Protein AF-A0A3L9Y3J5-F1 (afdb_monomer_lite)

InterPro domains:
  IPR022385 Rhs repeat-associated core [TIGR03696] (17-57)

Organism: NCBI:txid1852017

Sequence (116 aa):
MTVAARALAERKTFGPRSYRVTGQFLQRDPIGFASGDFNLYAYVENDLCNWTDPSGLTQAGQYGNLARGTTQTARGAVGIIGGGVLNLANAIRASLITGAAVATGVAMNRVGMETM

Structure (mmCIF, N/CA/C/O backbone):
data_AF-A0A3L9Y3J5-F1
#
_entry.id   AF-A0A3L9Y3J5-F1
#
loop_
_atom_site.group_PDB
_atom_site.id
_atom_site.type_symbol
_atom_site.label_atom_id
_atom_site.label_alt_id
_atom_site.label_comp_id
_atom_site.label_asym_id
_atom_site.label_entity_id
_atom_site.label_seq_id
_atom_site.pdbx_PDB_ins_code
_atom_site.Cartn_x
_atom_site.Cartn_y
_atom_site.Cartn_z
_atom_site.occupancy
_atom_site.B_iso_or_equiv
_atom_site.auth_seq_id
_atom_site.auth_comp_id
_atom_site.auth_asym_id
_atom_site.auth_atom_id
_atom_site.pdbx_PDB_model_num
ATOM 1 N N . MET A 1 1 ? -35.249 -5.686 45.385 1.00 47.16 1 MET A N 1
ATOM 2 C CA . MET A 1 1 ? -34.424 -6.314 44.331 1.00 47.16 1 MET A CA 1
ATOM 3 C C . MET A 1 1 ? -34.105 -5.254 43.296 1.00 47.16 1 MET A C 1
ATOM 5 O O . MET A 1 1 ? -35.006 -4.641 42.745 1.00 47.16 1 MET A O 1
ATOM 9 N N . THR A 1 2 ? -32.829 -4.910 43.218 1.00 48.50 2 THR A N 1
ATOM 10 C CA . THR A 1 2 ? -32.334 -3.544 43.018 1.00 48.50 2 THR A CA 1
ATOM 11 C C . THR A 1 2 ? -32.163 -3.210 41.537 1.00 48.50 2 THR A C 1
ATOM 13 O O . THR A 1 2 ? -31.746 -4.057 40.752 1.00 48.50 2 THR A O 1
ATOM 16 N N . VAL A 1 3 ? -32.429 -1.954 41.172 1.00 54.19 3 VAL A N 1
ATOM 17 C CA . VAL A 1 3 ? -32.346 -1.371 39.814 1.00 54.19 3 VAL A CA 1
ATOM 18 C C . VAL A 1 3 ? -31.033 -1.707 39.073 1.00 54.19 3 VAL A C 1
ATOM 20 O O . VAL A 1 3 ? -31.009 -1.775 37.846 1.00 54.19 3 VAL A O 1
ATOM 23 N N . ALA A 1 4 ? -29.963 -2.026 39.810 1.00 52.62 4 ALA A N 1
ATOM 24 C CA . ALA A 1 4 ? -28.688 -2.516 39.287 1.00 52.62 4 ALA A CA 1
ATOM 25 C C . ALA A 1 4 ? -28.802 -3.789 38.419 1.00 52.62 4 ALA A C 1
ATOM 27 O O . ALA A 1 4 ? -28.072 -3.922 37.439 1.00 52.62 4 ALA A O 1
ATOM 28 N N . ALA A 1 5 ? -29.737 -4.700 38.717 1.00 47.47 5 ALA A N 1
ATOM 29 C CA . ALA A 1 5 ? -29.923 -5.927 37.936 1.00 47.47 5 ALA A CA 1
ATOM 30 C C . ALA A 1 5 ? -30.526 -5.659 36.543 1.00 47.47 5 ALA A C 1
ATOM 32 O O . ALA A 1 5 ? -30.229 -6.381 35.595 1.00 47.47 5 ALA A O 1
ATOM 33 N N . ARG A 1 6 ? -31.314 -4.584 36.387 1.00 54.25 6 ARG A N 1
ATOM 34 C CA . ARG A 1 6 ? -31.926 -4.217 35.099 1.00 54.25 6 ARG A CA 1
ATOM 35 C C . ARG A 1 6 ? -30.909 -3.597 34.130 1.00 54.25 6 ARG A C 1
ATOM 37 O O . ARG A 1 6 ? -31.006 -3.819 32.932 1.00 54.25 6 ARG A O 1
ATOM 44 N N . ALA A 1 7 ? -29.883 -2.912 34.644 1.00 51.94 7 ALA A N 1
ATOM 45 C CA . ALA A 1 7 ? -28.792 -2.345 33.839 1.00 51.94 7 ALA A CA 1
ATOM 46 C C . ALA A 1 7 ? -27.812 -3.405 33.291 1.00 51.94 7 ALA A C 1
ATOM 48 O O . ALA A 1 7 ? -27.127 -3.176 32.295 1.00 51.94 7 ALA A O 1
ATOM 49 N N . LEU A 1 8 ? -27.739 -4.579 33.926 1.00 53.06 8 LEU A N 1
ATOM 50 C CA . LEU A 1 8 ? -26.911 -5.699 33.472 1.00 53.06 8 LEU A CA 1
ATOM 51 C C . LEU A 1 8 ? -27.461 -6.389 32.213 1.00 53.06 8 LEU A C 1
ATOM 53 O O . LEU A 1 8 ? -26.673 -6.955 31.463 1.00 53.06 8 LEU A O 1
ATOM 57 N N . ALA A 1 9 ? -28.770 -6.301 31.960 1.00 53.22 9 ALA A N 1
ATOM 58 C CA . ALA A 1 9 ? -29.436 -6.959 30.833 1.00 53.22 9 ALA A CA 1
ATOM 59 C C . ALA A 1 9 ? -29.352 -6.183 29.499 1.00 53.22 9 ALA A C 1
ATOM 61 O O . ALA A 1 9 ? -29.636 -6.749 28.449 1.00 53.22 9 ALA A O 1
ATOM 62 N N . GLU A 1 10 ? -28.947 -4.907 29.513 1.00 61.22 10 GLU A N 1
ATOM 63 C CA . GLU A 1 10 ? -28.905 -4.032 28.322 1.00 61.22 10 GLU A CA 1
ATOM 64 C C . GLU A 1 10 ? -27.499 -3.833 27.731 1.00 61.22 10 GLU A C 1
ATOM 66 O O . GLU A 1 10 ? -27.298 -2.997 26.840 1.00 61.22 10 GLU A O 1
ATOM 71 N N . ARG A 1 11 ? -26.506 -4.578 28.220 1.00 60.69 11 ARG A N 1
ATOM 72 C CA . ARG A 1 11 ? -25.163 -4.555 27.646 1.00 60.69 11 ARG A CA 1
ATOM 73 C C . ARG A 1 11 ? -24.816 -5.900 27.041 1.00 60.69 11 ARG A C 1
ATOM 75 O O . ARG A 1 11 ? -25.057 -6.941 27.645 1.00 60.69 11 ARG A O 1
ATOM 82 N N . LYS A 1 12 ? -24.194 -5.871 25.875 1.00 62.97 12 LYS A N 1
ATOM 83 C CA . LYS A 1 12 ? -23.551 -7.042 25.287 1.00 62.97 12 LYS A CA 1
ATOM 84 C C . LYS A 1 12 ? -22.053 -6.734 25.188 1.00 62.97 12 LYS A C 1
ATOM 86 O O . LYS A 1 12 ? -21.647 -5.572 25.226 1.00 62.97 12 LYS A O 1
ATOM 91 N N . THR A 1 13 ? -21.218 -7.766 25.197 1.00 60.25 13 THR A N 1
ATOM 92 C CA . THR A 1 13 ? -19.754 -7.625 25.236 1.00 60.25 13 THR A CA 1
ATOM 93 C C . THR A 1 13 ? -19.183 -8.251 23.975 1.00 60.25 13 THR A C 1
ATOM 95 O O . THR A 1 13 ? -19.541 -9.379 23.645 1.00 60.25 13 THR A O 1
ATOM 98 N N . PHE A 1 14 ? -18.326 -7.521 23.266 1.00 60.03 14 PHE A N 1
ATOM 99 C CA . PHE A 1 14 ? -17.585 -8.007 22.101 1.00 60.03 14 PHE A CA 1
ATOM 100 C C . PHE A 1 14 ? -16.129 -7.557 22.266 1.00 60.03 14 PHE A C 1
ATOM 102 O O . PHE A 1 14 ? -15.853 -6.364 22.406 1.00 60.03 14 PHE A O 1
ATOM 109 N N . GLY A 1 15 ? -15.203 -8.517 22.338 1.00 65.25 15 GLY A N 1
ATOM 110 C CA . GLY A 1 15 ? -13.806 -8.236 22.674 1.00 65.25 15 GLY A CA 1
ATOM 111 C C . GLY A 1 15 ? -13.657 -7.543 24.045 1.00 65.25 15 GLY A C 1
ATOM 112 O O . GLY A 1 15 ? -14.384 -7.882 24.982 1.00 65.25 15 GLY A O 1
ATOM 113 N N . PRO A 1 16 ? -12.739 -6.569 24.201 1.00 64.81 16 PRO A N 1
ATOM 114 C CA . PRO A 1 16 ? -12.514 -5.877 25.473 1.00 64.81 16 PRO A CA 1
ATOM 115 C C . PRO A 1 16 ? -13.596 -4.837 25.829 1.00 64.81 16 PRO A C 1
ATOM 117 O O . PRO A 1 16 ? -13.487 -4.198 26.875 1.00 64.81 16 PRO A O 1
ATOM 120 N N . ARG A 1 17 ? -14.626 -4.623 24.992 1.00 67.50 17 ARG A N 1
ATOM 121 C CA . ARG A 1 17 ? -15.586 -3.517 25.157 1.00 67.50 17 ARG A CA 1
ATOM 122 C C . ARG A 1 17 ? -17.018 -4.001 25.376 1.00 67.50 17 ARG A C 1
ATOM 124 O O . ARG A 1 17 ? -17.482 -4.985 24.803 1.00 67.50 17 ARG A O 1
ATOM 131 N N . SER A 1 18 ? -17.734 -3.255 26.216 1.00 70.31 18 SER A N 1
ATOM 132 C CA . SER A 1 18 ? -19.175 -3.409 26.433 1.00 70.31 18 SER A CA 1
ATOM 133 C C . SER A 1 18 ? -19.943 -2.368 25.618 1.00 70.31 18 SER A C 1
ATOM 135 O O . SER A 1 18 ? -19.550 -1.198 25.575 1.00 70.31 18 SER A O 1
ATOM 137 N N . TYR A 1 19 ? -21.048 -2.774 25.003 1.00 64.00 19 TYR A N 1
ATOM 138 C CA . TYR A 1 19 ? -21.902 -1.914 24.186 1.00 64.00 19 TYR A CA 1
ATOM 139 C C . TYR A 1 19 ? -23.355 -1.978 24.647 1.00 64.00 19 TYR A C 1
ATOM 141 O O . TYR A 1 19 ? -23.805 -2.983 25.200 1.00 64.00 19 TYR A O 1
ATOM 149 N N . ARG A 1 20 ? -24.087 -0.886 24.430 1.00 69.94 20 ARG A N 1
ATOM 150 C CA . ARG A 1 20 ? -25.528 -0.790 24.669 1.00 69.94 20 ARG A CA 1
ATOM 151 C C . ARG A 1 20 ? -26.265 -1.530 23.555 1.00 69.94 20 ARG A C 1
ATOM 153 O O . ARG A 1 20 ? -25.832 -1.469 22.407 1.00 69.94 20 ARG A O 1
ATOM 160 N N . VAL A 1 21 ? -27.410 -2.152 23.849 1.00 64.19 21 VAL A N 1
ATOM 161 C CA . VAL A 1 21 ? -28.253 -2.798 22.811 1.00 64.19 21 VAL A CA 1
ATOM 162 C C . VAL A 1 21 ? -28.584 -1.848 21.648 1.00 64.19 21 VAL A C 1
ATOM 164 O O . VAL A 1 21 ? -28.761 -2.289 20.521 1.00 64.19 21 VAL A O 1
ATOM 167 N N . THR A 1 22 ? -28.587 -0.537 21.898 1.00 64.88 22 THR A N 1
ATOM 168 C CA . THR A 1 22 ? -28.802 0.521 20.902 1.00 64.88 22 THR A CA 1
ATOM 169 C C . THR A 1 22 ? -27.621 0.767 19.950 1.00 64.88 22 THR A C 1
ATOM 171 O O . THR A 1 22 ? -27.684 1.710 19.174 1.00 64.88 22 THR A O 1
ATOM 174 N N . GLY A 1 23 ? -26.543 -0.027 20.001 1.00 64.31 23 GLY A N 1
ATOM 175 C CA . GLY A 1 23 ? -25.442 0.044 19.030 1.00 64.31 23 GLY A CA 1
ATOM 176 C C . GLY A 1 23 ? -24.372 1.100 19.325 1.00 64.31 23 GLY A C 1
ATOM 177 O O . GLY A 1 23 ? -23.763 1.634 18.408 1.00 64.31 23 GLY A O 1
ATOM 178 N N . GLN A 1 24 ? -24.131 1.416 20.600 1.00 66.94 24 GLN A N 1
ATOM 179 C CA . GLN A 1 24 ? -23.088 2.367 21.011 1.00 66.94 24 GLN A CA 1
ATOM 180 C C . GLN A 1 24 ? -22.166 1.747 22.056 1.00 66.94 24 GLN A C 1
ATOM 182 O O . GLN A 1 24 ? -22.623 1.007 22.935 1.00 66.94 24 GLN A O 1
ATOM 187 N N . PHE A 1 25 ? -20.875 2.069 22.000 1.00 69.75 25 PHE A N 1
ATOM 188 C CA . PHE A 1 25 ? -19.937 1.667 23.044 1.00 69.75 25 PHE A CA 1
ATOM 189 C C . PHE A 1 25 ? -20.219 2.416 24.352 1.00 69.75 25 PHE A C 1
ATOM 191 O O . PHE A 1 25 ? -20.486 3.614 24.356 1.00 69.75 25 PHE A O 1
ATOM 198 N N . LEU A 1 26 ? -20.118 1.718 25.488 1.00 69.25 26 LEU A N 1
ATOM 199 C CA . LEU A 1 26 ? -20.315 2.320 26.818 1.00 69.25 26 LEU A CA 1
ATOM 200 C C . LEU A 1 26 ? -19.091 3.111 27.307 1.00 69.25 26 LEU A C 1
ATOM 202 O O . LEU A 1 26 ? -19.174 3.864 28.274 1.00 69.25 26 LEU A O 1
ATOM 206 N N . GLN A 1 27 ? -17.947 2.924 26.655 1.00 68.00 27 GLN A N 1
ATOM 207 C CA . GLN A 1 27 ? -16.682 3.582 26.963 1.00 68.00 27 GLN A CA 1
ATOM 208 C C . GLN A 1 27 ? -16.127 4.210 25.687 1.00 68.00 27 GLN A C 1
ATOM 210 O O . GLN A 1 27 ? -16.313 3.651 24.606 1.00 68.00 27 GLN A O 1
ATOM 215 N N . ARG A 1 28 ? -15.440 5.350 25.826 1.00 67.06 28 ARG A N 1
ATOM 216 C CA . ARG A 1 28 ? -14.744 6.038 24.729 1.00 67.06 28 ARG A CA 1
ATOM 217 C C . ARG A 1 28 ? -13.752 5.091 24.049 1.00 67.06 28 ARG A C 1
ATOM 219 O O . ARG A 1 28 ? -13.136 4.274 24.731 1.00 67.06 28 ARG A O 1
ATOM 226 N N . ASP A 1 29 ? -13.595 5.221 22.735 1.00 64.75 29 ASP A N 1
ATOM 227 C CA . ASP A 1 29 ? -12.620 4.436 21.983 1.00 64.75 29 ASP A CA 1
ATOM 228 C C . ASP A 1 29 ? -11.179 4.607 22.508 1.00 64.75 29 ASP A C 1
ATOM 230 O O . ASP A 1 29 ? -10.679 5.739 22.515 1.00 64.75 29 ASP A O 1
ATOM 234 N N . PRO A 1 30 ? -10.502 3.519 22.940 1.00 66.12 30 PRO A N 1
ATOM 235 C CA . PRO A 1 30 ? -9.103 3.560 23.355 1.00 66.12 30 PRO A CA 1
ATOM 236 C C . PRO A 1 30 ? -8.138 4.033 22.263 1.00 66.12 30 PRO A C 1
ATOM 238 O O . PRO A 1 30 ? -7.085 4.571 22.600 1.00 66.12 30 PRO A O 1
ATOM 241 N N . ILE A 1 31 ? -8.474 3.862 20.976 1.00 63.97 31 ILE A N 1
ATOM 242 C CA . ILE A 1 31 ? -7.629 4.330 19.864 1.00 63.97 31 ILE A CA 1
ATOM 243 C C . ILE A 1 31 ? -7.879 5.804 19.510 1.00 63.97 31 ILE A C 1
ATOM 245 O O . ILE A 1 31 ? -7.164 6.380 18.691 1.00 63.97 31 ILE A O 1
ATOM 249 N N . GLY A 1 32 ? -8.851 6.453 20.163 1.00 66.81 32 GLY A N 1
ATOM 250 C CA . GLY A 1 32 ? -9.188 7.855 19.926 1.00 66.81 32 GLY A CA 1
ATOM 251 C C . GLY A 1 32 ? -9.569 8.111 18.465 1.00 66.81 32 GLY A C 1
ATOM 252 O O . GLY A 1 32 ? -10.177 7.266 17.820 1.00 66.81 32 GLY A O 1
ATOM 253 N N . PHE A 1 33 ? -9.181 9.267 17.924 1.00 64.62 33 PHE A N 1
ATOM 254 C CA . PHE A 1 33 ? -9.436 9.621 16.520 1.00 64.62 33 PHE A CA 1
ATOM 255 C C . PHE A 1 33 ? -8.585 8.828 15.517 1.00 64.62 33 PHE A C 1
ATOM 257 O O . PHE A 1 33 ? -8.746 9.005 14.312 1.00 64.62 33 PHE A O 1
ATOM 264 N N . ALA A 1 34 ? -7.684 7.951 15.981 1.00 60.28 34 ALA A N 1
ATOM 265 C CA . ALA A 1 34 ? -6.920 7.079 15.092 1.00 60.28 34 ALA A CA 1
ATOM 266 C C . ALA A 1 34 ? -7.791 5.991 14.442 1.00 60.28 34 ALA A C 1
ATOM 268 O O . ALA A 1 34 ? -7.320 5.296 13.544 1.00 60.28 34 ALA A O 1
ATOM 269 N N . SER A 1 35 ? -9.052 5.852 14.869 1.00 61.81 35 SER A N 1
ATOM 270 C CA . SER A 1 35 ? -10.058 5.104 14.124 1.00 61.81 35 SER A CA 1
ATOM 271 C C . SER A 1 35 ? -10.312 5.737 12.757 1.00 61.81 35 SER A C 1
ATOM 273 O O . SER A 1 35 ? -10.440 4.998 11.804 1.00 61.81 35 SER A O 1
ATOM 275 N N . GLY A 1 36 ? -10.259 7.063 12.608 1.00 60.44 36 GLY A N 1
ATOM 276 C CA . GLY A 1 36 ? -10.680 7.752 11.381 1.00 60.44 36 GLY A CA 1
ATOM 277 C C . GLY A 1 36 ? -12.115 8.279 11.445 1.00 60.44 36 GLY A C 1
ATOM 278 O O . GLY A 1 36 ? -12.579 8.887 10.485 1.00 60.44 36 GLY A O 1
ATOM 279 N N . ASP A 1 37 ? -12.778 8.109 12.591 1.00 60.91 37 ASP A N 1
ATOM 280 C CA . ASP A 1 37 ? -14.143 8.557 12.835 1.00 60.91 37 ASP A CA 1
ATOM 281 C C . ASP A 1 37 ? -14.184 9.601 13.969 1.00 60.91 37 ASP A C 1
ATOM 283 O O . ASP A 1 37 ? -13.425 9.530 14.943 1.00 60.91 37 ASP A O 1
ATOM 287 N N . PHE A 1 38 ? -15.067 10.597 13.857 1.00 67.75 38 PHE A N 1
ATOM 288 C CA . PHE A 1 38 ? -15.202 11.656 14.870 1.00 67.75 38 PHE A CA 1
ATOM 289 C C . PHE A 1 38 ? -16.069 11.220 16.055 1.00 67.75 38 PHE A C 1
ATOM 291 O O . PHE A 1 38 ? -15.980 11.801 17.143 1.00 67.75 38 PHE A O 1
ATOM 298 N N . ASN A 1 39 ? -16.895 10.187 15.871 1.00 69.75 39 ASN A N 1
ATOM 299 C CA . ASN A 1 39 ? -17.737 9.645 16.925 1.00 69.75 39 ASN A CA 1
ATOM 300 C C . ASN A 1 39 ? -17.023 8.519 17.691 1.00 69.75 39 ASN A C 1
ATOM 302 O O . ASN A 1 39 ? -17.145 7.342 17.368 1.00 69.75 39 ASN A O 1
ATOM 306 N N . LEU A 1 40 ? -16.348 8.873 18.790 1.00 68.94 40 LEU A N 1
ATOM 307 C CA . LEU A 1 40 ? -15.600 7.934 19.648 1.00 68.94 40 LEU A CA 1
ATOM 308 C C . LEU A 1 40 ? -16.468 6.905 20.410 1.00 68.94 40 LEU A C 1
ATOM 310 O O . LEU A 1 40 ? -15.946 6.147 21.235 1.00 68.94 40 LEU A O 1
ATOM 314 N N . TYR A 1 41 ? -17.782 6.903 20.181 1.00 69.38 41 TYR A N 1
ATOM 315 C CA . TYR A 1 41 ? -18.749 5.976 20.769 1.00 69.38 41 TYR A CA 1
ATOM 316 C C . TYR A 1 41 ? -19.483 5.128 19.716 1.00 69.38 41 TYR A C 1
ATOM 318 O O . TYR A 1 41 ? -20.264 4.250 20.097 1.00 69.38 41 TYR A O 1
ATOM 326 N N . ALA A 1 42 ? -19.249 5.363 18.419 1.00 65.25 42 ALA A N 1
ATOM 327 C CA . ALA A 1 42 ? -19.911 4.632 17.343 1.00 65.25 42 ALA A CA 1
ATOM 328 C C . ALA A 1 42 ? -19.445 3.172 17.285 1.00 65.25 42 ALA A C 1
ATOM 330 O O . ALA A 1 42 ? -18.249 2.886 17.289 1.00 65.25 42 ALA A O 1
ATOM 331 N N . TYR A 1 43 ? -20.401 2.244 17.213 1.00 61.47 43 TYR A N 1
ATOM 332 C CA . TYR A 1 43 ? -20.145 0.861 16.821 1.00 61.47 43 TYR A CA 1
ATOM 333 C C . TYR A 1 43 ? -20.409 0.742 15.319 1.00 61.47 43 TYR A C 1
ATOM 335 O O . TYR A 1 43 ? -21.520 1.040 14.884 1.00 61.47 43 TYR A O 1
ATOM 343 N N . VAL A 1 44 ? -19.407 0.320 14.538 1.00 63.59 44 VAL A N 1
ATOM 344 C CA . VAL A 1 44 ? -19.551 0.064 13.090 1.00 63.59 44 VAL A CA 1
ATOM 345 C C . VAL A 1 44 ? -20.126 1.271 12.327 1.00 63.59 44 VAL A C 1
ATOM 347 O O . VAL A 1 44 ? -21.066 1.129 11.562 1.00 63.59 44 VAL A O 1
ATOM 350 N N . GLU A 1 45 ? -19.661 2.495 12.598 1.00 67.25 45 GLU A N 1
ATOM 351 C CA . GLU A 1 45 ? -20.194 3.710 11.937 1.00 67.25 45 GLU A CA 1
ATOM 352 C C . GLU A 1 45 ? -21.743 3.828 11.991 1.00 67.25 45 GLU A C 1
ATOM 354 O O . GLU A 1 45 ? -22.363 4.495 11.167 1.00 67.25 45 GLU A O 1
ATOM 359 N N . ASN A 1 46 ? -22.390 3.189 12.979 1.00 65.94 46 ASN A N 1
ATOM 360 C CA . ASN A 1 46 ? -23.846 3.094 13.121 1.00 65.94 46 ASN A CA 1
ATOM 361 C C . ASN A 1 46 ? -24.576 2.245 12.042 1.00 65.94 46 ASN A C 1
ATOM 363 O O . ASN A 1 46 ? -25.801 2.332 11.937 1.00 65.94 46 ASN A O 1
ATOM 367 N N . ASP A 1 47 ? -23.874 1.385 11.293 1.00 61.59 47 ASP A N 1
ATOM 368 C CA . ASP A 1 47 ? -24.433 0.452 10.295 1.00 61.59 47 ASP A CA 1
ATOM 369 C C . ASP A 1 47 ? -24.331 -1.023 10.740 1.00 61.59 47 ASP A C 1
ATOM 371 O O . ASP A 1 47 ? -23.559 -1.840 10.230 1.00 61.59 47 ASP A O 1
ATOM 375 N N . LEU A 1 48 ? -25.158 -1.381 11.725 1.00 60.88 48 LEU A N 1
ATOM 376 C CA . LEU A 1 48 ? -25.170 -2.718 12.332 1.00 60.88 48 LEU A CA 1
ATOM 377 C C . LEU A 1 48 ? -25.737 -3.823 11.425 1.00 60.88 48 LEU A C 1
ATOM 379 O O . LEU A 1 48 ? -25.615 -5.001 11.762 1.00 60.88 48 LEU A O 1
ATOM 383 N N . CYS A 1 49 ? -26.413 -3.469 10.327 1.00 60.12 49 CYS A N 1
ATOM 384 C CA . CYS A 1 49 ? -26.973 -4.457 9.402 1.00 60.12 49 CYS A CA 1
ATOM 385 C C . CYS A 1 49 ? -25.904 -5.007 8.461 1.00 60.12 49 CYS A C 1
ATOM 387 O O . CYS A 1 49 ? -25.921 -6.197 8.149 1.00 60.12 49 CYS A O 1
ATOM 389 N N . ASN A 1 50 ? -24.978 -4.152 8.026 1.00 61.53 50 ASN A N 1
ATOM 390 C CA . ASN A 1 50 ? -24.007 -4.525 7.009 1.00 61.53 50 ASN A CA 1
ATOM 391 C C . ASN A 1 50 ? -22.681 -5.027 7.602 1.00 61.53 50 ASN A C 1
ATOM 393 O O . ASN A 1 50 ? -21.980 -5.786 6.932 1.00 61.53 50 ASN A O 1
ATOM 397 N N . TRP A 1 51 ? -22.316 -4.638 8.835 1.00 56.78 51 TRP A N 1
ATOM 398 C CA . TRP A 1 51 ? -21.015 -5.011 9.391 1.00 56.78 51 TRP A CA 1
ATOM 399 C C . TRP A 1 51 ? -21.084 -5.371 10.875 1.00 56.78 51 TRP A C 1
ATOM 401 O O . TRP A 1 51 ? -21.921 -4.919 11.653 1.00 56.78 51 TRP A O 1
ATOM 411 N N . THR A 1 52 ? -20.173 -6.250 11.268 1.00 61.75 52 THR A N 1
ATOM 412 C CA . THR A 1 52 ? -19.960 -6.674 12.649 1.00 61.75 52 THR A CA 1
ATOM 413 C C . THR A 1 52 ? -18.477 -6.506 12.922 1.00 61.75 52 THR A C 1
ATOM 415 O O . THR A 1 52 ? -17.672 -7.045 12.168 1.00 61.75 52 THR A O 1
ATOM 418 N N . ASP A 1 53 ? -18.114 -5.768 13.973 1.00 59.53 53 ASP A N 1
ATOM 419 C CA . ASP A 1 53 ? -16.728 -5.633 14.431 1.00 59.53 53 ASP A CA 1
ATOM 420 C C . ASP A 1 53 ? -16.491 -6.547 15.647 1.00 59.53 53 ASP A C 1
ATOM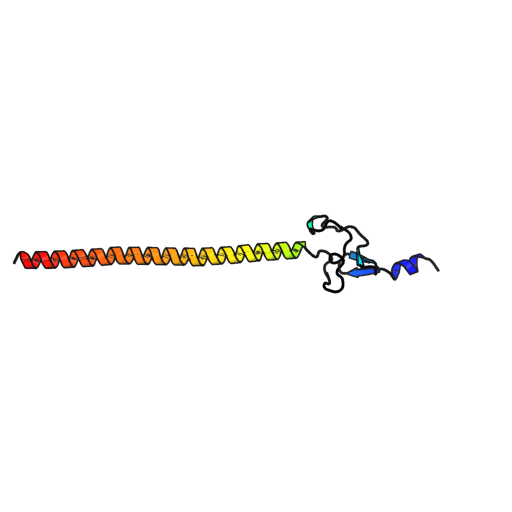 422 O O . ASP A 1 53 ? -16.929 -6.209 16.755 1.00 59.53 53 ASP A O 1
ATOM 426 N N . PRO A 1 54 ? -15.813 -7.703 15.479 1.00 61.69 54 PRO A N 1
ATOM 427 C CA . PRO A 1 54 ? -15.504 -8.612 16.578 1.00 61.69 54 PRO A CA 1
ATOM 428 C C . PRO A 1 54 ? -14.400 -8.088 17.511 1.00 61.69 54 PRO A C 1
ATOM 430 O O . PRO A 1 54 ? -14.268 -8.578 18.632 1.00 61.69 54 PRO A O 1
ATOM 433 N N . SER A 1 55 ? -13.593 -7.128 17.043 1.00 63.25 55 SER A N 1
ATOM 434 C CA . SER A 1 55 ? -12.405 -6.612 17.736 1.00 63.25 55 SER A CA 1
ATOM 435 C C . SER A 1 55 ? -12.674 -5.341 18.545 1.00 63.25 55 SER A C 1
ATOM 437 O O . SER A 1 55 ? -12.009 -5.106 19.554 1.00 63.25 55 SER A O 1
ATOM 439 N N . GLY A 1 56 ? -13.662 -4.544 18.133 1.00 58.62 56 GLY A N 1
ATOM 440 C CA . GLY A 1 56 ? -13.989 -3.245 18.722 1.00 58.62 56 GLY A CA 1
ATOM 441 C C . GLY A 1 56 ? -13.011 -2.120 18.353 1.00 58.62 56 GLY A C 1
ATOM 442 O O . GLY A 1 56 ? -12.889 -1.176 19.137 1.00 58.62 56 GLY A O 1
ATOM 443 N N . LEU A 1 57 ? -12.283 -2.264 17.234 1.00 59.00 57 LEU A N 1
ATOM 444 C CA . LEU A 1 57 ? -11.136 -1.449 16.793 1.00 59.00 57 LEU A CA 1
ATOM 445 C C . LEU A 1 57 ? -11.139 -1.167 15.270 1.00 59.00 57 LEU A C 1
ATOM 447 O O . LEU A 1 57 ? -10.083 -0.906 14.687 1.00 59.00 57 LEU A O 1
ATOM 451 N N . THR A 1 58 ? -12.299 -1.272 14.613 1.00 56.03 58 THR A N 1
ATOM 452 C CA . THR A 1 58 ? -12.491 -1.673 13.203 1.00 56.03 58 THR A CA 1
ATOM 453 C C . THR A 1 58 ? -11.561 -1.117 12.112 1.00 56.03 58 THR A C 1
ATOM 455 O O . THR A 1 58 ? -11.342 -1.818 11.126 1.00 56.03 58 THR A O 1
ATOM 458 N N . GLN A 1 59 ? -10.986 0.082 12.223 1.00 52.72 59 GLN A N 1
ATOM 459 C CA . GLN A 1 59 ? -10.296 0.710 11.084 1.00 52.72 59 GLN A CA 1
ATOM 460 C C . GLN A 1 59 ? -8.761 0.593 11.087 1.00 52.72 59 GLN A C 1
ATOM 462 O O . GLN A 1 59 ? -8.160 0.428 10.024 1.00 52.72 59 GLN A O 1
ATOM 467 N N . ALA A 1 60 ? -8.093 0.605 12.246 1.00 54.09 60 ALA A N 1
ATOM 468 C CA . ALA A 1 60 ? -6.624 0.694 12.298 1.00 54.09 60 ALA A CA 1
ATOM 469 C C . ALA A 1 60 ? -5.910 -0.513 11.646 1.00 54.09 60 ALA A C 1
ATOM 471 O O . ALA A 1 60 ? -4.864 -0.366 11.008 1.00 54.09 60 ALA A O 1
ATOM 472 N N . GLY A 1 61 ? -6.498 -1.710 11.743 1.00 54.88 61 GLY A N 1
ATOM 473 C CA . GLY A 1 61 ? -5.956 -2.920 11.113 1.00 54.88 61 GLY A CA 1
ATOM 474 C C . GLY A 1 61 ? -6.080 -2.927 9.585 1.00 54.88 61 GLY A C 1
ATOM 475 O O . GLY A 1 61 ? -5.203 -3.447 8.896 1.00 54.88 61 GLY A O 1
ATOM 476 N N . GLN A 1 62 ? -7.133 -2.316 9.037 1.00 56.47 62 GLN A N 1
ATOM 477 C CA . GLN A 1 62 ? -7.385 -2.296 7.593 1.00 56.47 62 GLN A CA 1
ATOM 478 C C . GLN A 1 62 ? -6.399 -1.368 6.872 1.00 56.47 62 GLN A C 1
ATOM 480 O O . GLN A 1 62 ? -5.794 -1.779 5.879 1.00 56.47 62 GLN A O 1
ATOM 485 N N . TYR A 1 63 ? -6.135 -0.175 7.422 1.00 56.06 63 TYR A N 1
ATOM 486 C CA . TYR A 1 63 ? -5.136 0.759 6.882 1.00 56.06 63 TYR A CA 1
ATOM 487 C C . TYR A 1 63 ? -3.722 0.163 6.850 1.00 56.06 63 TYR A C 1
ATOM 489 O O . TYR A 1 63 ? -2.999 0.325 5.864 1.00 56.06 63 TYR A O 1
ATOM 497 N N . GLY A 1 64 ? -3.340 -0.592 7.887 1.00 62.41 64 GLY A N 1
ATOM 498 C CA . GLY A 1 64 ? -2.054 -1.293 7.925 1.00 62.41 64 GLY A CA 1
ATOM 499 C C . GLY A 1 64 ? -1.921 -2.363 6.835 1.00 62.41 64 GLY A C 1
ATOM 500 O O . GLY A 1 64 ? -0.858 -2.505 6.229 1.00 62.41 64 GLY A O 1
ATOM 501 N N . ASN A 1 65 ? -3.003 -3.084 6.535 1.00 68.75 65 ASN A N 1
ATOM 502 C CA . ASN A 1 65 ? -3.011 -4.125 5.506 1.00 68.75 65 ASN A CA 1
ATOM 503 C C . ASN A 1 65 ? -2.989 -3.542 4.083 1.00 68.75 65 ASN A C 1
ATOM 505 O O . ASN A 1 65 ? -2.236 -4.028 3.237 1.00 68.75 65 ASN A O 1
ATOM 509 N N . LEU A 1 66 ? -3.733 -2.460 3.834 1.00 68.00 66 LEU A N 1
ATOM 510 C CA . LEU A 1 66 ? -3.726 -1.731 2.559 1.00 68.00 66 LEU A CA 1
ATOM 511 C C . LEU A 1 66 ? -2.338 -1.149 2.247 1.00 68.00 66 LEU A C 1
ATOM 513 O O . LEU A 1 66 ? -1.829 -1.339 1.143 1.00 68.00 66 LEU A O 1
ATOM 517 N N . ALA A 1 67 ? -1.685 -0.515 3.227 1.00 72.38 67 ALA A N 1
ATOM 518 C CA . ALA A 1 67 ? -0.348 0.064 3.063 1.00 72.38 67 ALA A CA 1
ATOM 519 C C . ALA A 1 67 ? 0.740 -0.992 2.785 1.00 72.38 67 ALA A C 1
ATOM 521 O O . ALA A 1 67 ? 1.662 -0.772 1.991 1.00 72.38 67 ALA A O 1
ATOM 522 N N . ARG A 1 68 ? 0.638 -2.171 3.412 1.00 77.50 68 ARG A N 1
ATOM 523 C CA . ARG A 1 68 ? 1.551 -3.295 3.148 1.00 77.50 68 ARG A CA 1
ATOM 524 C C . ARG A 1 68 ? 1.309 -3.900 1.765 1.00 77.50 68 ARG A C 1
ATOM 526 O O . ARG A 1 68 ? 2.279 -4.174 1.060 1.00 77.50 68 ARG A O 1
ATOM 533 N N . GLY A 1 69 ? 0.048 -4.037 1.348 1.00 79.31 69 GLY A N 1
ATOM 534 C CA . GLY A 1 69 ? -0.325 -4.544 0.024 1.00 79.31 69 GLY A CA 1
ATOM 535 C C . GLY A 1 69 ? 0.127 -3.637 -1.127 1.00 79.31 69 GLY A C 1
ATOM 536 O O . GLY A 1 69 ? 0.696 -4.123 -2.109 1.00 79.31 69 GLY A O 1
ATOM 537 N N . THR A 1 70 ? -0.037 -2.317 -0.994 1.00 80.56 70 THR A N 1
ATOM 538 C CA . THR A 1 70 ? 0.433 -1.348 -2.002 1.00 80.56 70 THR A CA 1
ATOM 539 C C . THR A 1 70 ? 1.956 -1.330 -2.099 1.00 80.56 70 THR A C 1
ATOM 541 O O . THR A 1 70 ? 2.503 -1.401 -3.200 1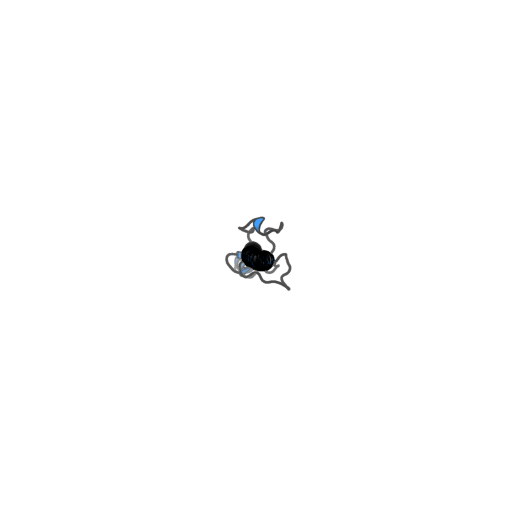.00 80.56 70 THR A O 1
ATOM 544 N N . THR A 1 71 ? 2.658 -1.339 -0.962 1.00 80.25 71 THR A N 1
ATOM 545 C CA . THR A 1 71 ? 4.129 -1.388 -0.927 1.00 80.25 71 THR A CA 1
ATOM 546 C C . THR A 1 71 ? 4.674 -2.682 -1.540 1.00 80.25 71 THR A C 1
ATOM 548 O O . THR A 1 71 ? 5.648 -2.651 -2.293 1.00 80.25 71 THR A O 1
ATOM 551 N N . GLN A 1 72 ? 4.056 -3.831 -1.256 1.00 84.50 72 GLN A N 1
ATOM 552 C CA . GLN A 1 72 ? 4.483 -5.122 -1.801 1.00 84.50 72 GLN A CA 1
ATOM 553 C C . GLN A 1 72 ? 4.271 -5.203 -3.319 1.00 84.50 72 GLN A C 1
ATOM 555 O O . GLN A 1 72 ? 5.164 -5.655 -4.038 1.00 84.50 72 GLN A O 1
ATOM 560 N N . THR A 1 73 ? 3.143 -4.688 -3.813 1.00 84.69 73 THR A N 1
ATOM 561 C CA . THR A 1 73 ? 2.855 -4.609 -5.253 1.00 84.69 73 THR A CA 1
ATOM 562 C C . THR A 1 73 ? 3.844 -3.681 -5.965 1.00 84.69 73 THR A C 1
ATOM 564 O O . THR A 1 73 ? 4.409 -4.052 -6.995 1.00 84.69 73 THR A O 1
ATOM 567 N N . ALA A 1 74 ? 4.143 -2.515 -5.378 1.00 86.00 74 ALA A N 1
ATOM 568 C CA . ALA A 1 74 ? 5.127 -1.577 -5.917 1.00 86.00 74 ALA A CA 1
ATOM 569 C C . ALA A 1 74 ? 6.538 -2.189 -5.988 1.00 86.00 74 ALA A C 1
ATOM 571 O O . ALA A 1 74 ? 7.208 -2.082 -7.013 1.00 86.00 74 ALA A O 1
ATOM 572 N N . ARG A 1 75 ? 6.982 -2.898 -4.938 1.00 88.19 75 ARG A N 1
ATOM 573 C CA . ARG A 1 75 ? 8.282 -3.599 -4.934 1.00 88.19 75 ARG A CA 1
ATOM 574 C C . ARG A 1 75 ? 8.364 -4.679 -6.016 1.00 88.19 75 ARG A C 1
ATOM 576 O O . ARG A 1 75 ? 9.403 -4.798 -6.661 1.00 88.19 75 ARG A O 1
ATOM 583 N N . GLY A 1 76 ? 7.285 -5.433 -6.235 1.00 88.44 76 GLY A N 1
ATOM 584 C CA . GLY A 1 76 ? 7.207 -6.428 -7.309 1.00 88.44 76 GLY A CA 1
ATOM 585 C C . GLY A 1 76 ? 7.337 -5.799 -8.699 1.00 88.44 76 GLY A C 1
ATOM 586 O O . GLY A 1 76 ? 8.148 -6.253 -9.505 1.00 88.44 76 GLY A O 1
ATOM 587 N N . ALA A 1 77 ? 6.610 -4.706 -8.951 1.00 90.38 77 ALA A N 1
ATOM 588 C CA . ALA A 1 77 ? 6.670 -3.980 -10.220 1.00 90.38 77 ALA A CA 1
ATOM 589 C C . ALA A 1 77 ? 8.076 -3.422 -10.509 1.00 90.38 77 ALA A C 1
ATOM 591 O O . ALA A 1 77 ? 8.597 -3.604 -11.610 1.00 90.38 77 ALA A O 1
ATOM 592 N N . VAL A 1 78 ? 8.724 -2.811 -9.510 1.00 92.25 78 VAL A N 1
ATOM 593 C CA . VAL A 1 78 ? 10.099 -2.296 -9.639 1.00 92.25 78 VAL A CA 1
ATOM 594 C C . VAL A 1 78 ? 11.087 -3.422 -9.960 1.00 92.25 78 VAL A C 1
ATOM 596 O O . VAL A 1 78 ? 11.955 -3.238 -10.810 1.00 92.25 78 VAL A O 1
ATOM 599 N N . GLY A 1 79 ? 10.941 -4.597 -9.338 1.00 91.62 79 GLY A N 1
ATOM 600 C CA . GLY A 1 79 ? 11.791 -5.757 -9.620 1.00 91.62 79 GLY A CA 1
ATOM 601 C C . GLY A 1 79 ? 11.644 -6.283 -11.051 1.00 91.62 79 GLY A C 1
ATOM 602 O O . GLY A 1 79 ? 12.647 -6.521 -11.721 1.00 91.62 79 GLY A O 1
ATOM 603 N N . ILE A 1 80 ? 10.406 -6.412 -11.542 1.00 92.69 80 ILE A N 1
ATOM 604 C CA . ILE A 1 80 ? 10.120 -6.889 -12.905 1.00 92.69 80 ILE A CA 1
ATOM 605 C C . ILE A 1 80 ? 10.677 -5.914 -13.947 1.00 92.69 80 ILE A C 1
ATOM 607 O O . ILE A 1 80 ? 11.396 -6.324 -14.859 1.00 92.69 80 ILE A O 1
ATOM 611 N N . ILE A 1 81 ? 10.382 -4.620 -13.797 1.00 93.19 81 ILE A N 1
ATOM 612 C CA . ILE A 1 81 ? 10.824 -3.591 -14.745 1.00 93.19 81 ILE A CA 1
ATOM 613 C C . ILE A 1 81 ? 12.348 -3.450 -14.694 1.00 93.19 81 ILE A C 1
ATOM 615 O O . ILE A 1 81 ? 12.998 -3.480 -15.736 1.00 93.19 81 ILE A O 1
ATOM 619 N N . GLY A 1 82 ? 12.934 -3.355 -13.498 1.00 93.38 82 GLY A N 1
ATOM 620 C CA . GLY A 1 82 ? 14.382 -3.231 -13.328 1.00 93.38 82 GLY A CA 1
ATOM 621 C C . GLY A 1 82 ? 15.145 -4.420 -13.913 1.00 93.38 82 GLY A C 1
ATOM 622 O O . GLY A 1 82 ? 16.107 -4.230 -14.656 1.00 93.38 82 GLY A O 1
ATOM 623 N N . GLY A 1 83 ? 14.679 -5.644 -13.644 1.00 93.88 83 GLY A N 1
ATOM 624 C CA . GLY A 1 83 ? 15.262 -6.861 -14.209 1.00 93.88 83 GLY A CA 1
ATOM 625 C C . GLY A 1 83 ? 15.136 -6.925 -15.733 1.00 93.88 83 GLY A C 1
ATOM 626 O O . GLY A 1 83 ? 16.116 -7.205 -16.422 1.00 93.88 83 GLY A O 1
ATOM 627 N N . GLY A 1 84 ? 13.958 -6.601 -16.275 1.00 93.88 84 GLY A N 1
ATOM 628 C CA . GLY A 1 84 ? 13.723 -6.557 -17.720 1.00 93.88 84 GLY A CA 1
ATOM 629 C C . GLY A 1 84 ? 14.612 -5.539 -18.440 1.00 93.88 84 GLY A C 1
ATOM 630 O O . GLY A 1 84 ? 15.235 -5.871 -19.448 1.00 93.88 84 GLY A O 1
ATOM 631 N N . VAL A 1 85 ? 14.740 -4.327 -17.890 1.00 96.44 85 VAL A N 1
ATOM 632 C CA . VAL A 1 85 ? 15.605 -3.268 -18.438 1.00 96.44 85 VAL A CA 1
ATOM 633 C C . VAL A 1 85 ? 17.076 -3.682 -18.406 1.00 96.44 85 VAL A C 1
ATOM 635 O O . VAL A 1 85 ? 17.786 -3.474 -19.389 1.00 96.44 85 VAL A O 1
ATOM 638 N N . LEU A 1 86 ? 17.547 -4.301 -17.319 1.00 96.50 86 LEU A N 1
ATOM 639 C CA . LEU A 1 86 ? 18.936 -4.755 -17.217 1.00 96.50 86 LEU A CA 1
ATOM 640 C C . LEU A 1 86 ? 19.247 -5.874 -18.222 1.00 96.50 86 LE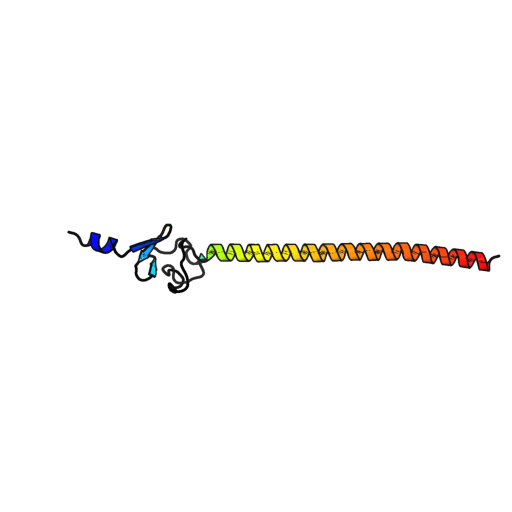U A C 1
ATOM 642 O O . LEU A 1 86 ? 20.288 -5.837 -18.883 1.00 96.50 86 LEU A O 1
ATOM 646 N N . ASN A 1 87 ? 18.329 -6.828 -18.382 1.00 96.50 87 ASN A N 1
ATOM 647 C CA . ASN A 1 87 ? 18.455 -7.900 -19.369 1.00 96.50 87 ASN A CA 1
ATOM 648 C C . ASN A 1 87 ? 18.503 -7.343 -20.795 1.00 96.50 87 ASN A C 1
ATOM 650 O O . ASN A 1 87 ? 19.389 -7.713 -21.567 1.00 96.50 87 ASN A O 1
ATOM 654 N N . LEU A 1 88 ? 17.612 -6.405 -21.125 1.00 96.31 88 LEU A N 1
ATOM 655 C CA . LEU A 1 88 ? 17.616 -5.726 -22.420 1.00 96.31 88 LEU A CA 1
ATOM 656 C C . LEU A 1 88 ? 18.924 -4.957 -22.649 1.00 96.31 88 LEU A C 1
ATOM 658 O O . LEU A 1 88 ? 19.532 -5.077 -23.710 1.00 96.31 88 LEU A O 1
ATOM 662 N N . ALA A 1 89 ? 19.399 -4.209 -21.651 1.00 96.38 89 ALA A N 1
ATOM 663 C CA . ALA A 1 89 ? 20.648 -3.462 -21.753 1.00 96.38 89 ALA A CA 1
ATOM 664 C C . ALA A 1 89 ? 21.848 -4.386 -22.018 1.00 96.38 89 ALA A C 1
ATOM 666 O O . ALA A 1 89 ? 22.711 -4.065 -22.834 1.00 96.38 89 ALA A O 1
ATOM 667 N N . ASN A 1 90 ? 21.897 -5.550 -21.370 1.00 96.56 90 ASN A N 1
ATOM 668 C CA . ASN A 1 90 ? 22.949 -6.537 -21.601 1.00 96.56 90 ASN A CA 1
ATOM 669 C C . ASN A 1 90 ? 22.841 -7.190 -22.986 1.00 96.56 90 ASN A C 1
ATOM 671 O O . ASN A 1 90 ? 23.862 -7.353 -23.653 1.00 96.56 90 ASN A O 1
ATOM 675 N N . ALA A 1 91 ? 21.628 -7.484 -23.459 1.00 94.88 91 ALA A N 1
ATOM 676 C CA . ALA A 1 91 ? 21.401 -8.011 -24.805 1.00 94.88 91 ALA A CA 1
ATOM 677 C C . ALA A 1 91 ? 21.828 -7.017 -25.902 1.00 94.88 91 ALA A C 1
ATOM 679 O O . ALA A 1 91 ? 22.476 -7.406 -26.877 1.00 94.88 91 ALA A O 1
ATOM 680 N N . ILE A 1 92 ? 21.533 -5.725 -25.720 1.00 95.38 92 ILE A N 1
ATOM 681 C CA . ILE A 1 92 ? 21.970 -4.658 -26.632 1.00 95.38 92 ILE A CA 1
ATOM 682 C C . ILE A 1 92 ? 23.498 -4.557 -26.640 1.00 95.38 92 ILE A C 1
ATOM 684 O O . ILE A 1 92 ? 24.106 -4.555 -27.710 1.00 95.38 92 ILE A O 1
ATOM 688 N N . ARG A 1 93 ? 24.137 -4.523 -25.462 1.00 95.56 93 ARG A N 1
ATOM 689 C CA . ARG A 1 93 ? 25.607 -4.485 -25.349 1.00 95.56 93 ARG A CA 1
ATOM 690 C C . ARG A 1 93 ? 26.266 -5.666 -26.058 1.00 95.56 93 ARG A C 1
ATOM 692 O O . ARG A 1 93 ? 27.201 -5.458 -26.824 1.00 95.56 93 ARG A O 1
ATOM 699 N N . ALA A 1 94 ? 25.764 -6.880 -25.837 1.00 93.31 94 ALA A N 1
ATOM 700 C CA . ALA A 1 94 ? 26.277 -8.079 -26.494 1.00 93.31 94 ALA A CA 1
ATOM 701 C C . ALA A 1 94 ? 26.138 -7.986 -28.022 1.00 93.31 94 ALA A C 1
ATOM 703 O O . ALA A 1 94 ? 27.103 -8.226 -28.744 1.00 93.31 94 ALA A O 1
ATOM 704 N N . SER A 1 95 ? 24.974 -7.547 -28.510 1.00 91.94 95 SER A N 1
ATOM 705 C CA . SER A 1 95 ? 24.708 -7.400 -29.947 1.00 91.94 95 SER A CA 1
ATOM 706 C C . SER A 1 95 ? 25.631 -6.379 -30.618 1.00 91.94 95 SER A C 1
ATOM 708 O O . SER A 1 95 ? 26.087 -6.606 -31.736 1.00 91.94 95 SER A O 1
ATOM 710 N N . LEU A 1 96 ? 25.955 -5.277 -29.935 1.00 92.12 96 LEU A N 1
ATOM 711 C CA . LEU A 1 96 ? 26.888 -4.263 -30.435 1.00 92.12 96 LEU A CA 1
ATOM 712 C C . LEU A 1 96 ? 28.320 -4.804 -30.545 1.00 92.12 96 LEU A C 1
ATOM 714 O O . LEU A 1 96 ? 28.982 -4.580 -31.556 1.00 92.12 96 LEU A O 1
ATOM 718 N N . ILE A 1 97 ? 28.787 -5.543 -29.535 1.00 90.88 97 ILE A N 1
ATOM 719 C CA . ILE A 1 97 ? 30.137 -6.126 -29.524 1.00 90.88 97 ILE A CA 1
ATOM 720 C C . ILE A 1 97 ? 30.266 -7.195 -30.615 1.00 90.88 97 ILE A C 1
ATOM 722 O O . ILE A 1 97 ? 31.206 -7.159 -31.410 1.00 90.88 97 ILE A O 1
ATOM 726 N N . THR A 1 98 ? 29.309 -8.121 -30.696 1.00 90.75 98 THR A N 1
ATOM 727 C CA . THR A 1 98 ? 29.319 -9.181 -31.712 1.00 90.75 98 THR A CA 1
ATOM 728 C C . THR A 1 98 ? 29.162 -8.608 -33.120 1.00 90.75 98 THR A C 1
ATOM 730 O O . THR A 1 98 ? 29.903 -8.997 -34.020 1.00 90.75 98 THR A O 1
ATOM 733 N N . GLY A 1 99 ? 28.261 -7.641 -33.320 1.00 82.44 99 GLY A N 1
ATOM 734 C CA . GLY A 1 99 ? 28.068 -6.980 -34.613 1.00 82.44 99 GLY A CA 1
ATOM 735 C C . GLY A 1 99 ? 29.314 -6.233 -35.098 1.00 82.44 99 GLY A C 1
ATOM 736 O O . GLY A 1 99 ? 29.685 -6.356 -36.265 1.00 82.44 99 GLY A O 1
ATOM 737 N N . ALA A 1 100 ? 30.013 -5.524 -34.206 1.00 83.56 100 ALA A N 1
ATOM 738 C CA . ALA A 1 100 ? 31.265 -4.838 -34.529 1.00 83.56 100 ALA A CA 1
ATOM 739 C C . ALA A 1 100 ? 32.404 -5.814 -34.877 1.00 83.56 100 ALA A C 1
ATOM 741 O O . ALA A 1 100 ? 33.172 -5.565 -35.811 1.00 83.56 100 ALA A O 1
ATOM 742 N N . ALA A 1 101 ? 32.492 -6.944 -34.169 1.00 81.75 101 ALA A N 1
ATOM 743 C CA . ALA A 1 101 ? 33.474 -7.986 -34.460 1.00 81.75 101 ALA A CA 1
ATOM 744 C C . ALA A 1 101 ? 33.244 -8.614 -35.847 1.00 81.75 101 ALA A C 1
ATOM 746 O O . ALA A 1 1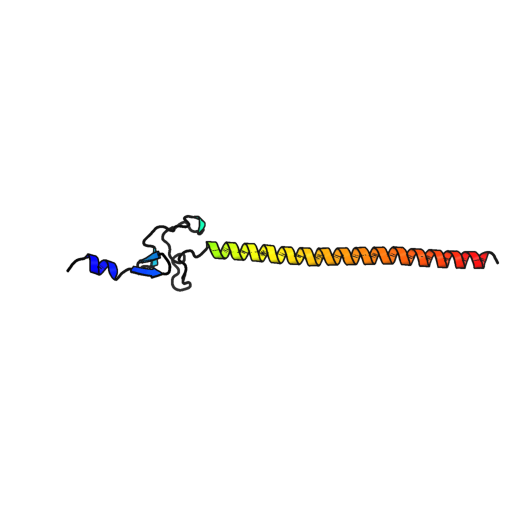01 ? 34.185 -8.750 -36.629 1.00 81.75 101 ALA A O 1
ATOM 747 N N . VAL A 1 102 ? 31.987 -8.922 -36.190 1.00 87.06 102 VAL A N 1
ATOM 748 C CA . VAL A 1 102 ? 31.617 -9.459 -37.511 1.00 87.06 102 VAL A CA 1
ATOM 749 C C . VAL A 1 102 ? 31.891 -8.438 -38.618 1.00 87.06 102 VAL A C 1
ATOM 751 O O . VAL A 1 102 ? 32.493 -8.787 -39.630 1.00 87.06 102 VAL A O 1
ATOM 754 N N . ALA A 1 103 ? 31.516 -7.170 -38.424 1.00 85.38 103 ALA A N 1
ATOM 755 C CA . ALA A 1 103 ? 31.742 -6.115 -39.413 1.00 85.38 103 ALA A CA 1
ATOM 756 C C . ALA A 1 103 ? 33.236 -5.902 -39.709 1.00 85.38 103 ALA A C 1
ATOM 758 O O . ALA A 1 103 ? 33.628 -5.804 -40.871 1.00 85.38 103 ALA A O 1
ATOM 759 N N . THR A 1 104 ? 34.076 -5.894 -38.670 1.00 87.56 104 THR A N 1
ATOM 760 C CA . THR A 1 104 ? 35.535 -5.772 -38.821 1.00 87.56 104 THR A CA 1
ATOM 761 C C . THR A 1 104 ? 36.122 -6.976 -39.560 1.00 87.56 104 THR A C 1
ATOM 763 O O . THR A 1 104 ? 36.919 -6.797 -40.477 1.00 87.56 104 THR A O 1
ATOM 766 N N . GLY A 1 105 ? 35.691 -8.197 -39.226 1.00 82.94 105 GLY A N 1
ATOM 767 C CA . GLY A 1 105 ? 36.142 -9.413 -39.910 1.00 82.94 105 GLY A CA 1
ATOM 768 C C . GLY A 1 105 ? 35.773 -9.439 -41.398 1.00 82.94 105 GLY A C 1
ATOM 769 O O . GLY A 1 105 ? 36.606 -9.776 -42.239 1.00 82.94 105 GLY A O 1
ATOM 770 N N . VAL A 1 106 ? 34.554 -9.013 -41.745 1.00 84.94 106 VAL A N 1
ATOM 771 C CA . VAL A 1 106 ? 34.110 -8.886 -43.145 1.00 84.94 106 VAL A CA 1
ATOM 772 C C . VAL A 1 106 ? 34.907 -7.810 -43.885 1.00 84.94 106 VAL A C 1
ATOM 774 O O . VAL A 1 106 ? 35.316 -8.032 -45.024 1.00 84.94 106 VAL A O 1
ATOM 777 N N . ALA A 1 107 ? 35.167 -6.667 -43.244 1.00 85.25 107 ALA A N 1
ATOM 778 C CA . ALA A 1 107 ? 35.971 -5.595 -43.827 1.00 85.25 107 ALA A CA 1
ATOM 779 C C . ALA A 1 107 ? 37.418 -6.041 -44.093 1.00 85.25 107 ALA A C 1
ATOM 781 O O . ALA A 1 107 ? 37.943 -5.789 -45.173 1.00 85.25 107 ALA A O 1
ATOM 782 N N . MET A 1 108 ? 38.040 -6.762 -43.157 1.00 86.06 108 MET A N 1
ATOM 783 C CA . MET A 1 108 ? 39.393 -7.305 -43.323 1.00 86.06 108 MET A CA 1
ATOM 784 C C . MET A 1 108 ? 39.469 -8.338 -44.452 1.00 86.06 108 MET A C 1
ATOM 786 O O . MET A 1 108 ? 40.381 -8.274 -45.273 1.00 86.06 108 MET A O 1
ATOM 790 N N . ASN A 1 109 ? 38.492 -9.248 -44.540 1.00 86.69 109 ASN A N 1
ATOM 791 C CA . ASN A 1 109 ? 38.433 -10.227 -45.626 1.00 86.69 109 ASN A CA 1
ATOM 792 C C . ASN A 1 109 ? 38.238 -9.548 -46.991 1.00 86.69 109 ASN A C 1
ATOM 794 O O . ASN A 1 109 ? 38.848 -9.942 -47.979 1.00 86.69 109 ASN A O 1
ATOM 798 N N . ARG A 1 110 ? 37.426 -8.484 -47.042 1.00 84.12 110 ARG A N 1
ATOM 799 C CA . ARG A 1 110 ? 37.235 -7.689 -48.259 1.00 84.12 110 ARG A CA 1
ATOM 800 C C . ARG A 1 110 ? 38.517 -6.983 -48.696 1.00 84.12 110 ARG A C 1
ATOM 802 O O . ARG A 1 110 ? 38.857 -7.067 -49.866 1.00 84.12 110 ARG A O 1
ATOM 809 N N . VAL A 1 111 ? 39.244 -6.346 -47.776 1.00 81.12 111 VAL A N 1
ATOM 810 C CA . VAL A 1 111 ? 40.527 -5.692 -48.092 1.00 81.12 111 VAL A CA 1
ATOM 811 C C . VAL A 1 111 ? 41.551 -6.707 -48.602 1.00 81.12 111 VAL A C 1
ATOM 813 O O . VAL A 1 111 ? 42.205 -6.440 -49.602 1.00 81.12 111 VAL A O 1
ATOM 816 N N . GLY A 1 112 ? 41.638 -7.890 -47.986 1.00 82.19 112 GLY A N 1
ATOM 817 C CA . GLY A 1 112 ? 42.544 -8.951 -48.438 1.00 82.19 112 GLY A CA 1
ATOM 818 C C . GLY A 1 112 ? 42.275 -9.441 -49.866 1.00 82.19 112 GLY A C 1
ATOM 819 O O . GLY A 1 112 ? 43.218 -9.811 -50.557 1.00 82.19 112 GLY A O 1
ATOM 820 N N . MET A 1 113 ? 41.018 -9.396 -50.328 1.00 76.44 113 MET A N 1
ATOM 821 C CA . MET A 1 113 ? 40.646 -9.750 -51.705 1.00 76.44 113 MET A CA 1
ATOM 822 C C . MET A 1 113 ? 40.952 -8.651 -52.729 1.00 76.44 113 MET A C 1
ATOM 824 O O . MET A 1 113 ? 41.135 -8.969 -53.896 1.00 76.44 113 MET A O 1
ATOM 828 N N . GLU A 1 114 ? 40.995 -7.376 -52.329 1.00 82.56 114 GLU A N 1
ATOM 829 C CA . GLU A 1 114 ? 41.314 -6.266 -53.247 1.00 82.56 114 GLU A CA 1
ATOM 830 C C . GLU A 1 114 ? 42.831 -6.008 -53.362 1.00 82.56 114 GLU A C 1
ATOM 832 O O . GLU A 1 114 ? 43.260 -5.224 -54.206 1.00 82.56 114 GLU A O 1
ATOM 837 N N . THR A 1 115 ? 43.654 -6.673 -52.539 1.00 77.38 115 THR A N 1
ATOM 838 C CA . THR A 1 115 ? 45.125 -6.537 -52.527 1.00 77.38 115 THR A CA 1
ATOM 839 C C . THR A 1 115 ? 45.899 -7.756 -53.060 1.00 77.38 115 THR A C 1
ATOM 841 O O . THR A 1 115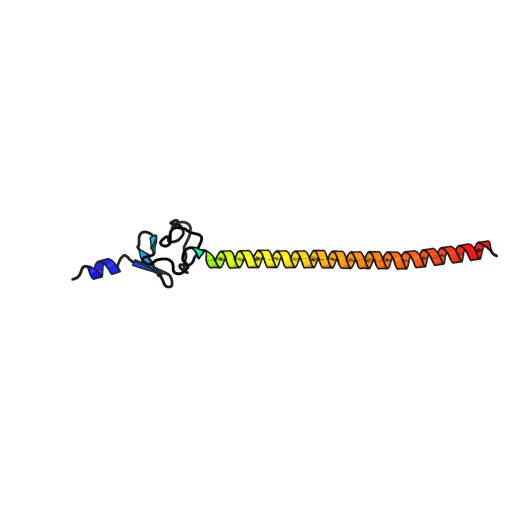 ? 47.125 -7.772 -52.948 1.00 77.38 115 THR A O 1
ATOM 844 N N . MET A 1 116 ? 45.216 -8.773 -53.600 1.00 65.75 116 MET A N 1
ATOM 845 C CA . MET A 1 116 ? 45.794 -9.951 -54.281 1.00 65.75 116 MET A CA 1
ATOM 846 C C . MET A 1 116 ? 45.602 -9.851 -55.793 1.00 65.75 116 MET A C 1
ATOM 848 O O . MET A 1 116 ? 46.51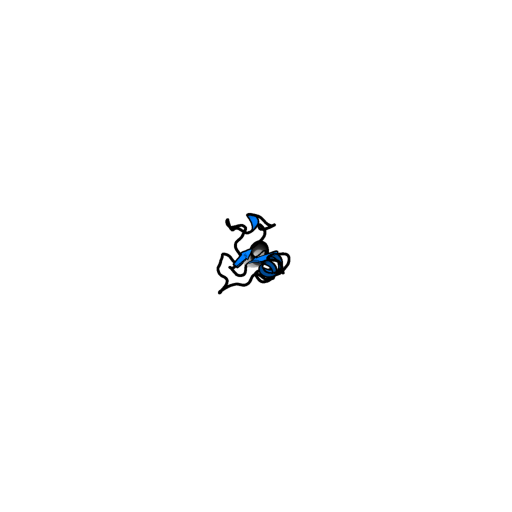1 -10.309 -56.518 1.00 65.75 116 MET A O 1
#

Foldseek 3Di:
DDPVVVVVVQWDDAAPFIAGVQQWTPDFAPCQCLLVDPPRTGHPVSCPPPDDDNHSSPRNVVVVVVVVVVVVVVVVVCVVVVVVVVVVVVVVVVCVVVVVVVVVVVVVVVVVVVVD

Secondary structure (DSSP, 8-state):
--THHHHHTTEEEETTEEEETTTEESS--TTGGGGS-S-TTBSGGG-TTT---SSS-TTHHHHHHHHHHHHHHHHHHHHHHHHHHHHHHHHHHHHHHHHHHHHHHHHHHHHHHH--

Radius of gyration: 34.93 Å; chains: 1; bounding box: 80×22×99 Å

pLDDT: mean 72.73, std 14.25, range [47.16, 96.56]